Protein AF-A0AAD4ILZ8-F1 (afdb_monomer)

Solvent-accessible surface area (backbone atoms only — not comparable to full-atom values): 7926 Å² total; per-residue (Å²): 137,85,60,65,38,69,52,74,43,60,51,97,85,69,46,76,80,41,77,48,71,84,43,54,51,85,60,55,63,66,58,56,51,50,52,39,52,71,40,97,87,31,66,79,74,59,90,98,46,69,44,81,45,58,70,87,43,76,66,45,92,56,35,44,36,59,63,82,97,60,85,86,56,74,83,67,51,77,51,97,87,39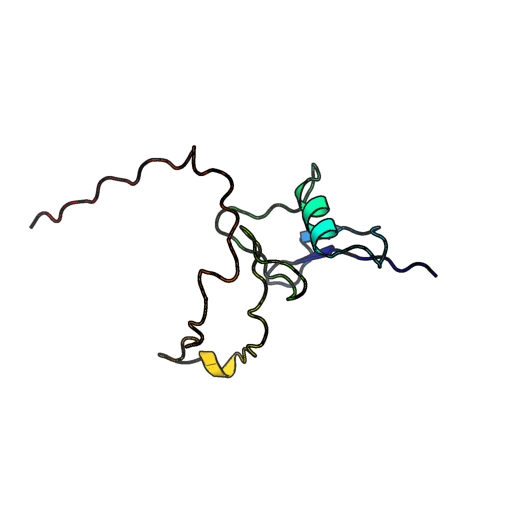,69,84,83,76,79,73,72,56,79,83,76,60,77,69,82,76,81,72,89,83,79,73,77,78,77,76,80,79,82,72,84,79,128

Radius of gyration: 19.02 Å; Cα contacts (8 Å, |Δi|>4): 102; chains: 1; bounding box: 42×36×70 Å

Sequence (115 aa):
MQSQNILAACNFDLQFIYVLSGWEGSTHDSKLLSDALSRTNGLQVPQGKYFLVDCGFANRRQFLAPLRGVRYHLKDFGGQGRHPRNAKCRSDEFPVEYEGDEDLPPPPPEEENME

Foldseek 3Di:
DWDKDKDFFADPVRHTPDIDIDHTPPDQPAVVQVVQCPDPNHDDQDPPAAGEDDLSDADEVRYDYPDPPDDDDPVQVPDDPSDPPPPPPPVPPHPHPPDDPPDDDDDDPPPDDDD

InterPro domains:
  IPR027806 Harbinger transposase-derived nuclease domain [PF13359] (3-77)
  IPR045249 Putative nuclease HARBI1-like [PTHR22930] (3-80)

Organism: Perilla frutescens var. hirtella (NCBI:txid608512)

Secondary structure (DSSP, 8-state):
---EEEEEEE-TT--EEEEEEEEETTS-HHHHHHHHHHSTT--PPPTT--EE--TTSPPBTTEEPPPTT----HHHHSSTT---------TTS--------S-PPPPPPP-----

pLDDT: mean 73.32, std 20.26, range [35.88, 95.0]

Mean predicted aligned error: 13.97 Å

Structure (mmCIF, N/CA/C/O backbone):
data_AF-A0AAD4ILZ8-F1
#
_entry.id   AF-A0AAD4ILZ8-F1
#
loop_
_atom_site.group_PDB
_atom_site.id
_atom_site.type_symbol
_atom_site.label_atom_id
_atom_site.label_alt_id
_atom_site.label_comp_id
_atom_site.label_asym_id
_atom_site.label_entity_id
_atom_site.label_seq_id
_atom_site.pdbx_PDB_ins_code
_atom_site.Cartn_x
_atom_site.Cartn_y
_atom_site.Cartn_z
_atom_site.occupancy
_atom_site.B_iso_or_equiv
_atom_site.auth_seq_id
_atom_site.auth_comp_id
_atom_site.auth_asym_id
_atom_site.auth_atom_id
_atom_site.pdbx_PDB_model_num
ATOM 1 N N . MET A 1 1 ? 5.365 2.390 -26.570 1.00 63.81 1 MET A N 1
ATOM 2 C CA . MET A 1 1 ? 5.072 3.086 -25.298 1.00 63.81 1 MET A CA 1
ATOM 3 C C . MET A 1 1 ? 5.279 2.093 -24.175 1.00 63.81 1 MET A C 1
ATOM 5 O O . MET A 1 1 ? 4.826 0.966 -24.320 1.00 63.81 1 MET A O 1
ATOM 9 N N . GLN A 1 2 ? 5.981 2.488 -23.117 1.00 81.88 2 GLN A N 1
ATOM 10 C CA . GLN A 1 2 ? 6.144 1.675 -21.911 1.00 81.88 2 GLN A CA 1
ATOM 11 C C . GLN A 1 2 ? 5.084 2.122 -20.896 1.00 81.88 2 GLN A C 1
ATOM 13 O O . GLN A 1 2 ? 4.899 3.324 -20.705 1.00 81.88 2 GLN A O 1
ATOM 18 N N . SER A 1 3 ? 4.342 1.181 -20.314 1.00 90.94 3 SER A N 1
ATOM 19 C CA . SER A 1 3 ? 3.395 1.464 -19.231 1.00 90.94 3 SER A CA 1
ATOM 20 C C . SER A 1 3 ? 4.135 1.597 -17.898 1.00 90.94 3 SER A C 1
ATOM 22 O O . SER A 1 3 ? 5.247 1.086 -17.744 1.00 90.94 3 SER A O 1
ATOM 24 N N . GLN A 1 4 ? 3.520 2.281 -16.932 1.00 92.56 4 GLN A N 1
ATOM 25 C CA . GLN A 1 4 ? 4.026 2.381 -15.564 1.00 92.56 4 GLN A CA 1
ATOM 26 C C . GLN A 1 4 ? 2.965 1.921 -14.569 1.00 92.56 4 GLN A C 1
ATOM 28 O O . GLN A 1 4 ? 1.793 2.266 -14.722 1.00 92.56 4 GLN A O 1
ATOM 33 N N . ASN A 1 5 ? 3.397 1.190 -13.544 1.00 91.69 5 ASN A N 1
ATOM 34 C CA . ASN A 1 5 ? 2.565 0.821 -12.406 1.00 91.69 5 ASN A CA 1
ATOM 35 C C . ASN A 1 5 ? 2.732 1.841 -11.277 1.00 91.69 5 ASN A C 1
ATOM 37 O O . ASN A 1 5 ? 3.820 2.380 -11.041 1.00 91.69 5 ASN A O 1
ATOM 41 N N . ILE A 1 6 ? 1.625 2.099 -10.583 1.00 92.31 6 ILE A N 1
ATOM 42 C CA . ILE A 1 6 ? 1.539 3.032 -9.462 1.00 92.31 6 ILE A CA 1
ATOM 43 C C . ILE A 1 6 ? 0.873 2.303 -8.298 1.00 92.31 6 ILE A C 1
ATOM 45 O O . ILE A 1 6 ? -0.195 1.720 -8.466 1.00 92.31 6 ILE A O 1
ATOM 49 N N . LEU A 1 7 ? 1.484 2.372 -7.116 1.00 93.56 7 LEU A N 1
ATOM 50 C CA . LEU A 1 7 ? 0.854 1.987 -5.858 1.00 93.56 7 LEU A CA 1
ATOM 51 C C . LEU A 1 7 ? 0.387 3.252 -5.151 1.00 93.56 7 LEU A C 1
ATOM 53 O O . LEU A 1 7 ? 1.180 4.160 -4.911 1.00 93.56 7 LEU A O 1
ATOM 57 N N . ALA A 1 8 ? -0.890 3.304 -4.791 1.00 94.25 8 ALA A N 1
ATOM 58 C CA . ALA A 1 8 ? -1.455 4.411 -4.040 1.00 94.25 8 ALA A CA 1
ATOM 59 C C . ALA A 1 8 ? -2.240 3.880 -2.840 1.00 94.25 8 ALA A C 1
ATOM 61 O O . ALA A 1 8 ? -3.058 2.973 -2.981 1.00 94.25 8 ALA A O 1
ATOM 62 N N . ALA A 1 9 ? -1.991 4.451 -1.663 1.00 93.75 9 ALA A N 1
ATOM 63 C CA . ALA A 1 9 ? -2.750 4.166 -0.453 1.00 93.75 9 ALA A CA 1
ATOM 64 C C . ALA A 1 9 ? -3.572 5.395 -0.067 1.00 93.75 9 ALA A C 1
ATOM 66 O O . ALA A 1 9 ? -3.088 6.530 -0.142 1.00 93.75 9 ALA A O 1
ATOM 67 N N . CYS A 1 10 ? -4.808 5.156 0.367 1.00 94.38 10 CYS A N 1
ATOM 68 C CA . CYS A 1 10 ? -5.759 6.203 0.721 1.00 94.38 10 CYS A CA 1
ATOM 69 C C . CYS A 1 10 ? -6.322 5.964 2.124 1.00 94.38 10 CYS A C 1
ATOM 71 O O . CYS A 1 10 ? -6.401 4.821 2.579 1.00 94.38 10 CYS A O 1
ATOM 73 N N . ASN A 1 11 ? -6.737 7.034 2.798 1.00 91.81 11 ASN A N 1
ATOM 74 C CA . ASN A 1 11 ? -7.548 6.928 4.010 1.00 91.81 11 ASN A CA 1
ATOM 75 C C . ASN A 1 11 ? -9.035 6.670 3.668 1.00 91.81 11 ASN A C 1
ATOM 77 O O . ASN A 1 11 ? -9.413 6.565 2.500 1.00 91.81 11 ASN A O 1
ATOM 81 N N . PHE A 1 12 ? -9.892 6.565 4.690 1.00 89.00 12 PHE A N 1
ATOM 82 C CA . PHE A 1 12 ? -11.336 6.360 4.501 1.00 89.00 12 PHE A CA 1
ATOM 83 C C . PHE A 1 12 ? -12.037 7.528 3.790 1.00 89.00 12 PHE A C 1
ATOM 85 O O . PHE A 1 12 ? -13.056 7.311 3.141 1.00 89.00 12 PHE A O 1
ATOM 92 N N . ASP A 1 13 ? -11.456 8.728 3.848 1.00 93.50 13 ASP A N 1
ATOM 93 C CA . ASP A 1 13 ? -11.927 9.921 3.137 1.00 93.50 13 ASP A CA 1
ATOM 94 C C . ASP A 1 13 ? -11.419 9.984 1.682 1.00 93.50 13 ASP A C 1
ATOM 96 O O . ASP A 1 13 ? -11.570 11.004 1.011 1.00 93.50 13 ASP A O 1
ATOM 100 N N . LEU A 1 14 ? -10.807 8.899 1.184 1.00 91.62 14 LEU A N 1
ATOM 101 C CA . LEU A 1 14 ? -10.234 8.773 -0.163 1.00 91.62 14 LEU A CA 1
ATOM 102 C C . LEU A 1 14 ? -9.105 9.773 -0.461 1.00 91.62 14 LEU A C 1
ATOM 104 O O . LEU A 1 14 ? -8.799 10.056 -1.619 1.00 91.62 14 LEU A O 1
ATOM 108 N N . GLN A 1 15 ? -8.448 10.289 0.575 1.00 94.62 15 GLN A N 1
ATOM 109 C CA . GLN A 1 15 ? -7.264 11.126 0.432 1.00 94.62 15 GLN A CA 1
ATOM 110 C C . GLN A 1 15 ? -6.024 10.243 0.334 1.00 94.62 15 GLN A C 1
ATOM 112 O O . GLN A 1 15 ? -5.817 9.360 1.172 1.00 94.62 15 GLN A O 1
ATOM 117 N N . PHE A 1 16 ? -5.179 10.500 -0.664 1.00 94.62 16 PHE A N 1
ATOM 118 C CA . PHE A 1 16 ? -3.903 9.807 -0.801 1.00 94.62 16 PHE A CA 1
ATOM 119 C C . PHE A 1 16 ? -2.984 10.147 0.369 1.00 94.62 16 PHE A C 1
ATOM 121 O O . PHE A 1 16 ? -2.648 11.307 0.599 1.00 94.62 16 PHE A O 1
ATOM 128 N N . ILE A 1 17 ? -2.551 9.114 1.080 1.00 94.75 17 ILE A N 1
ATOM 129 C CA . ILE A 1 17 ? -1.565 9.213 2.163 1.00 94.75 17 ILE A CA 1
ATOM 130 C C . ILE A 1 17 ? -0.189 8.713 1.719 1.00 94.75 17 ILE A C 1
ATOM 132 O O . ILE A 1 17 ? 0.811 8.979 2.380 1.00 94.75 17 ILE A O 1
ATOM 136 N N . TYR A 1 18 ? -0.134 7.991 0.597 1.00 95.00 18 TYR A N 1
ATOM 137 C CA . TYR A 1 18 ? 1.096 7.492 0.003 1.00 95.00 18 TYR A CA 1
ATOM 138 C C . TYR A 1 18 ? 0.902 7.221 -1.490 1.00 95.00 18 TYR A C 1
ATOM 140 O O . TYR A 1 18 ? -0.122 6.661 -1.887 1.00 95.00 18 TYR A O 1
ATOM 148 N N . VAL A 1 19 ? 1.898 7.580 -2.301 1.00 94.88 19 VAL A N 1
ATOM 149 C CA . VAL A 1 19 ? 1.956 7.266 -3.734 1.00 94.88 19 VAL A CA 1
ATOM 150 C C . VAL A 1 19 ? 3.381 6.854 -4.093 1.00 94.88 19 VAL A C 1
ATOM 152 O O . VAL A 1 19 ? 4.333 7.580 -3.809 1.00 94.88 19 VAL A O 1
ATOM 155 N N . LEU A 1 20 ? 3.515 5.708 -4.754 1.00 94.38 20 LEU A N 1
ATOM 156 C CA . LEU A 1 20 ? 4.754 5.206 -5.333 1.00 94.38 20 LEU A CA 1
ATOM 157 C C . LEU A 1 20 ? 4.540 4.963 -6.826 1.00 94.38 20 LEU A C 1
ATOM 159 O O . LEU A 1 20 ? 3.670 4.192 -7.219 1.00 94.38 20 LEU A O 1
ATOM 163 N N . SER A 1 21 ? 5.353 5.612 -7.653 1.00 93.19 21 SER A N 1
ATOM 164 C CA . SER A 1 21 ? 5.304 5.532 -9.115 1.00 93.19 21 SER A CA 1
ATOM 165 C C . SER A 1 21 ? 6.677 5.201 -9.697 1.00 93.19 21 SER A C 1
ATOM 167 O O . SER A 1 21 ? 7.692 5.313 -9.011 1.00 93.19 21 SER A O 1
ATOM 169 N N . GLY A 1 22 ? 6.720 4.880 -10.991 1.00 90.56 22 GLY A N 1
ATOM 170 C CA . GLY A 1 22 ? 7.974 4.678 -11.727 1.00 90.56 22 GLY A CA 1
ATOM 171 C C . GLY A 1 22 ? 8.406 3.218 -11.849 1.00 90.56 22 GLY A C 1
ATOM 172 O O . GLY A 1 22 ? 9.493 2.946 -12.350 1.00 90.56 22 GLY A O 1
ATOM 173 N N . TRP A 1 23 ? 7.549 2.283 -11.443 1.00 92.25 23 TRP A N 1
ATOM 174 C CA . TRP A 1 23 ? 7.727 0.873 -11.754 1.00 92.25 23 TRP A CA 1
ATOM 175 C C . TRP A 1 23 ? 7.240 0.577 -13.169 1.00 92.25 23 TRP A C 1
ATOM 177 O O . TRP A 1 23 ? 6.238 1.132 -13.617 1.00 92.25 23 TRP A O 1
ATOM 187 N N . GLU A 1 24 ? 7.937 -0.306 -13.880 1.00 92.94 24 GLU A N 1
ATOM 188 C CA . GLU A 1 24 ? 7.511 -0.761 -15.204 1.00 92.94 24 GLU A CA 1
ATOM 189 C C . GLU A 1 24 ? 6.145 -1.450 -15.113 1.00 92.94 24 GLU A C 1
ATOM 191 O O . GLU A 1 24 ? 5.891 -2.188 -14.162 1.00 92.94 24 GLU A O 1
ATOM 196 N N . GLY A 1 25 ? 5.269 -1.245 -16.097 1.00 90.31 25 GLY A N 1
ATOM 197 C CA . GLY A 1 25 ? 3.900 -1.762 -16.049 1.00 90.31 25 GLY A CA 1
ATOM 198 C C . GLY A 1 25 ? 3.765 -3.292 -16.062 1.00 90.31 25 GLY A C 1
ATOM 199 O O . GLY A 1 25 ? 2.700 -3.818 -15.758 1.00 90.31 25 GLY A O 1
ATOM 200 N N . SER A 1 26 ? 4.837 -4.018 -16.382 1.00 88.06 26 SER A N 1
ATOM 201 C CA . SER A 1 26 ? 4.930 -5.480 -16.257 1.00 88.06 26 SER A CA 1
ATOM 202 C C . SER A 1 26 ? 5.281 -5.948 -14.837 1.00 88.06 26 SER A C 1
ATOM 204 O O . SER A 1 26 ? 5.289 -7.149 -14.567 1.00 88.06 26 SER A O 1
ATOM 206 N N . THR A 1 27 ? 5.594 -5.025 -13.924 1.00 91.12 27 THR A N 1
ATOM 207 C CA . THR A 1 27 ? 6.020 -5.352 -12.562 1.00 91.12 27 THR A CA 1
ATOM 208 C C . THR A 1 27 ? 4.863 -5.928 -11.756 1.00 91.12 27 THR A C 1
ATOM 210 O O . THR A 1 27 ? 3.787 -5.341 -11.703 1.00 91.12 27 THR A O 1
ATOM 213 N N . HIS A 1 28 ? 5.117 -7.035 -11.059 1.00 87.94 28 HIS A N 1
ATOM 214 C CA . HIS A 1 28 ? 4.153 -7.635 -10.141 1.00 87.94 28 HIS A CA 1
ATOM 215 C C . HIS A 1 28 ? 3.817 -6.718 -8.955 1.00 87.94 28 HIS A C 1
ATOM 217 O O . HIS A 1 28 ? 4.705 -6.132 -8.333 1.00 87.94 28 HIS A O 1
ATOM 223 N N . ASP A 1 29 ? 2.541 -6.700 -8.577 1.00 86.44 29 ASP A N 1
ATOM 224 C CA . ASP A 1 29 ? 1.990 -5.936 -7.451 1.00 86.44 29 ASP A CA 1
ATOM 225 C C . ASP A 1 29 ? 2.723 -6.193 -6.124 1.00 86.44 29 ASP A C 1
ATOM 227 O O . ASP A 1 29 ? 2.987 -5.271 -5.349 1.00 86.44 29 ASP A O 1
ATOM 231 N N . SER A 1 30 ? 3.142 -7.440 -5.883 1.00 85.50 30 SER A N 1
ATOM 232 C CA . SER A 1 30 ? 3.916 -7.821 -4.696 1.00 85.50 30 SER A CA 1
ATOM 233 C C . SER A 1 30 ? 5.253 -7.087 -4.602 1.00 85.50 30 SER A C 1
ATOM 235 O O . SER A 1 30 ? 5.672 -6.708 -3.510 1.00 85.50 30 SER A O 1
ATOM 237 N N . LYS A 1 31 ? 5.910 -6.840 -5.740 1.00 89.81 31 LYS A N 1
ATOM 238 C CA . LYS A 1 31 ? 7.184 -6.121 -5.794 1.00 89.81 31 LYS A CA 1
ATOM 239 C C . LYS A 1 31 ? 6.987 -4.629 -5.533 1.00 89.81 31 LYS A C 1
ATOM 241 O O . LYS A 1 31 ? 7.775 -4.056 -4.787 1.00 89.81 31 LYS A O 1
ATOM 246 N N . LEU A 1 32 ? 5.916 -4.036 -6.070 1.00 90.81 32 LEU A N 1
ATOM 247 C CA . LEU A 1 32 ? 5.524 -2.656 -5.754 1.00 90.81 32 LEU A CA 1
ATOM 248 C C . LEU A 1 32 ? 5.266 -2.477 -4.256 1.00 90.81 32 LEU A C 1
ATOM 250 O O . LEU A 1 32 ? 5.746 -1.515 -3.664 1.00 90.81 32 LEU A O 1
ATOM 254 N N . LEU A 1 33 ? 4.521 -3.400 -3.640 1.00 90.19 33 LEU A N 1
ATOM 255 C CA . LEU A 1 33 ? 4.214 -3.326 -2.213 1.00 90.19 33 LEU A CA 1
ATOM 256 C C . LEU A 1 33 ? 5.464 -3.498 -1.348 1.00 90.19 33 LEU A C 1
ATOM 258 O O . LEU A 1 33 ? 5.648 -2.748 -0.394 1.00 90.19 33 LEU A O 1
ATOM 262 N N . SER A 1 34 ? 6.335 -4.451 -1.678 1.00 90.19 34 SER A N 1
ATOM 263 C CA . SER A 1 34 ? 7.587 -4.641 -0.940 1.00 90.19 34 SER A CA 1
ATOM 264 C C . SER A 1 34 ? 8.495 -3.415 -1.030 1.00 90.19 34 SER A C 1
ATOM 266 O O . SER A 1 34 ? 9.011 -2.986 -0.002 1.00 90.19 34 SER A O 1
ATOM 268 N N . ASP A 1 35 ? 8.627 -2.805 -2.214 1.00 92.56 35 ASP A N 1
ATOM 269 C CA . ASP A 1 35 ? 9.375 -1.551 -2.370 1.00 92.56 35 ASP A CA 1
ATOM 270 C C . ASP A 1 35 ? 8.744 -0.415 -1.558 1.00 92.56 35 ASP A C 1
ATOM 272 O O . ASP A 1 35 ? 9.442 0.302 -0.841 1.00 92.56 35 ASP A O 1
ATOM 276 N N . ALA A 1 36 ? 7.413 -0.290 -1.590 1.00 93.19 36 ALA A N 1
ATOM 277 C CA . ALA A 1 36 ? 6.705 0.711 -0.803 1.00 93.19 36 ALA A CA 1
ATOM 278 C C . ALA A 1 36 ? 6.999 0.588 0.698 1.00 93.19 36 ALA A C 1
ATOM 280 O O . ALA A 1 36 ? 7.118 1.609 1.367 1.00 93.19 36 ALA A O 1
ATOM 281 N N . LEU A 1 37 ? 7.148 -0.633 1.218 1.00 91.56 37 LEU A N 1
ATOM 282 C CA . LEU A 1 37 ? 7.414 -0.902 2.633 1.00 91.56 37 LEU A CA 1
ATOM 283 C C . LEU A 1 37 ? 8.891 -0.744 3.021 1.00 91.56 37 LEU A C 1
ATOM 285 O O . LEU A 1 37 ? 9.177 -0.306 4.131 1.00 91.56 37 LEU A O 1
ATOM 289 N N . SER A 1 38 ? 9.833 -1.083 2.136 1.00 91.31 38 SER A N 1
ATOM 290 C CA . SER A 1 38 ? 11.269 -1.076 2.463 1.00 91.31 38 SER A CA 1
ATOM 291 C C . SER A 1 38 ? 11.928 0.306 2.416 1.00 91.31 38 SER A C 1
ATOM 293 O O . SER A 1 38 ? 13.061 0.469 2.867 1.00 91.31 38 SER A O 1
ATOM 295 N N . ARG A 1 39 ? 11.267 1.310 1.831 1.00 92.56 39 ARG A N 1
ATOM 296 C CA . ARG A 1 39 ? 11.833 2.661 1.691 1.00 92.56 39 ARG A CA 1
ATOM 297 C C . ARG A 1 39 ? 11.913 3.376 3.040 1.00 92.56 39 ARG A C 1
ATOM 299 O O . ARG A 1 39 ? 11.028 3.250 3.877 1.00 92.56 39 ARG A O 1
ATOM 306 N N . THR A 1 40 ? 12.926 4.228 3.210 1.00 89.62 40 THR A N 1
ATOM 307 C CA . THR A 1 40 ? 13.126 5.039 4.430 1.00 89.62 40 THR A CA 1
ATOM 308 C C . THR A 1 40 ? 11.923 5.931 4.761 1.00 89.62 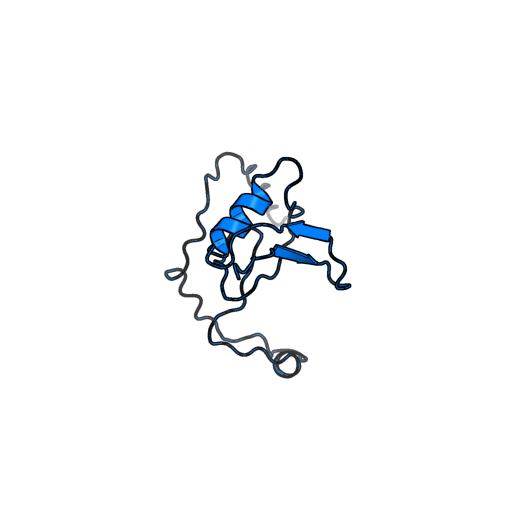40 THR A C 1
ATOM 310 O O . THR A 1 40 ? 11.612 6.153 5.923 1.00 89.62 40 THR A O 1
ATOM 313 N N . ASN A 1 41 ? 11.221 6.419 3.738 1.00 88.75 41 ASN A N 1
ATOM 314 C CA . ASN A 1 41 ? 9.948 7.137 3.832 1.00 88.75 41 ASN A CA 1
ATOM 315 C C . ASN A 1 41 ? 8.794 6.305 3.242 1.00 88.75 41 ASN A C 1
ATOM 317 O O . ASN A 1 41 ? 7.913 6.833 2.562 1.00 88.75 41 ASN A O 1
ATOM 321 N N . GLY A 1 42 ? 8.868 4.988 3.424 1.00 91.44 42 GLY A N 1
ATOM 322 C CA . GLY A 1 42 ? 7.927 4.016 2.894 1.00 91.44 42 GLY A CA 1
ATOM 323 C C . GLY A 1 42 ? 6.546 4.090 3.534 1.00 91.44 42 GLY A C 1
ATOM 324 O O . GLY A 1 42 ? 6.337 4.773 4.538 1.00 91.44 42 GLY A O 1
ATOM 325 N N . LEU A 1 43 ? 5.602 3.360 2.944 1.00 93.12 43 LEU A N 1
ATOM 326 C CA . LEU A 1 43 ? 4.240 3.225 3.441 1.00 93.12 43 LEU A CA 1
ATOM 327 C C . LEU A 1 43 ? 4.260 2.671 4.871 1.00 93.12 43 LEU A C 1
ATOM 329 O O . LEU A 1 43 ? 4.637 1.526 5.096 1.00 93.12 43 LEU A O 1
ATOM 333 N N . GLN A 1 44 ? 3.824 3.482 5.833 1.00 90.94 44 GLN A N 1
ATOM 334 C CA . GLN A 1 44 ? 3.710 3.071 7.229 1.00 90.94 44 GLN A CA 1
ATOM 335 C C . GLN A 1 44 ? 2.280 2.635 7.521 1.00 90.94 44 GLN A C 1
ATOM 337 O O . GLN A 1 44 ? 1.336 3.395 7.286 1.00 90.94 44 GLN A O 1
ATOM 342 N N . VAL A 1 45 ? 2.116 1.434 8.075 1.00 89.50 45 VAL A N 1
ATOM 343 C CA . VAL A 1 45 ? 0.819 0.985 8.582 1.00 89.50 45 VAL A CA 1
ATOM 344 C C . VAL A 1 45 ? 0.808 1.118 10.105 1.00 89.50 45 VAL A C 1
ATOM 346 O O . VAL A 1 45 ? 1.610 0.460 10.772 1.00 89.50 45 VAL A O 1
ATOM 349 N N . PRO A 1 46 ? -0.073 1.956 10.688 1.00 87.38 46 PRO A N 1
ATOM 350 C CA . PRO A 1 46 ? -0.162 2.080 12.137 1.00 87.38 46 PRO A CA 1
ATOM 351 C C . PRO A 1 46 ? -0.478 0.737 12.804 1.00 87.38 46 PRO A C 1
ATOM 353 O O . PRO A 1 46 ? -1.211 -0.088 12.253 1.00 87.38 46 PRO A O 1
ATOM 356 N N . GLN A 1 47 ? 0.037 0.532 14.016 1.00 88.00 47 GLN A N 1
ATOM 357 C CA . GLN A 1 47 ? -0.214 -0.691 14.777 1.00 88.00 47 GLN A CA 1
ATOM 358 C C . GLN A 1 47 ? -1.721 -0.903 14.993 1.00 88.00 47 GLN A C 1
ATOM 360 O O . GLN A 1 47 ? -2.464 0.035 15.283 1.00 88.00 47 GLN A O 1
ATOM 365 N N . GLY A 1 48 ? -2.178 -2.142 14.798 1.00 89.06 48 GLY A N 1
ATOM 366 C CA . GLY A 1 48 ? -3.595 -2.506 14.899 1.00 89.06 48 GLY A CA 1
ATOM 367 C C . GLY A 1 48 ? -4.470 -2.052 13.723 1.00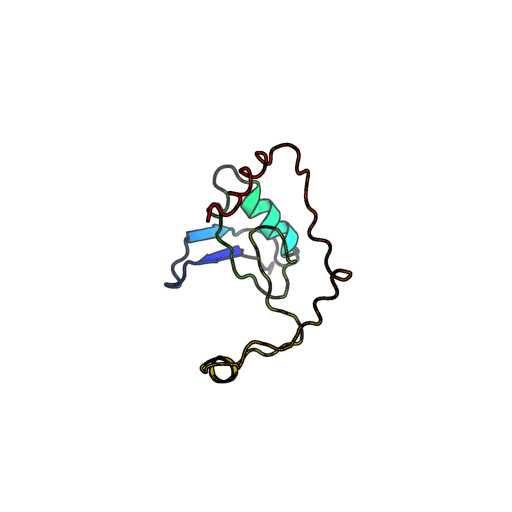 89.06 48 GLY A C 1
ATOM 368 O O . GLY A 1 48 ? -5.674 -2.294 13.749 1.00 89.06 48 GLY A O 1
ATOM 369 N N . LYS A 1 49 ? -3.900 -1.419 12.688 1.00 89.19 49 LYS A N 1
ATOM 370 C CA . LYS A 1 49 ? -4.625 -1.040 11.467 1.00 89.19 49 LYS A CA 1
ATOM 371 C C . LYS A 1 49 ? -4.239 -1.921 10.284 1.00 89.19 49 LYS A C 1
ATOM 373 O O . LYS A 1 49 ? -3.163 -2.513 10.247 1.00 89.19 49 LYS A O 1
ATOM 378 N N . TYR A 1 50 ? -5.147 -1.976 9.314 1.00 91.44 50 TYR A N 1
ATOM 379 C CA . TYR A 1 50 ? -5.007 -2.760 8.095 1.00 91.44 50 TYR A CA 1
ATOM 380 C C . TYR A 1 50 ? -5.369 -1.910 6.882 1.00 91.44 50 TYR A C 1
ATOM 382 O O . TYR A 1 50 ? -6.339 -1.150 6.923 1.00 91.44 50 TYR A O 1
ATOM 390 N N . PHE A 1 51 ? -4.619 -2.078 5.798 1.00 92.00 51 PHE A N 1
ATOM 391 C CA . PHE A 1 51 ? -5.014 -1.605 4.479 1.00 92.00 51 PHE A CA 1
ATOM 392 C C . PHE A 1 51 ? -5.836 -2.668 3.761 1.00 92.00 51 PHE A C 1
ATOM 394 O O . PHE A 1 51 ? -5.489 -3.849 3.774 1.00 92.00 51 PHE A O 1
ATOM 401 N N . LEU A 1 52 ? -6.907 -2.234 3.100 1.00 91.31 52 LEU A N 1
ATOM 402 C CA . LEU A 1 52 ? -7.598 -3.056 2.117 1.00 91.31 52 LEU A CA 1
ATOM 403 C C . LEU A 1 52 ? -6.863 -2.928 0.785 1.00 91.31 52 LEU A C 1
ATOM 405 O O . LEU A 1 52 ? -6.637 -1.816 0.310 1.00 91.31 52 LEU A O 1
ATOM 409 N N . VAL A 1 53 ? -6.474 -4.059 0.208 1.00 89.81 53 VAL A N 1
ATOM 410 C CA . VAL A 1 53 ? -5.732 -4.121 -1.058 1.00 89.81 53 VAL A CA 1
ATOM 411 C C . VAL A 1 53 ? -6.579 -4.760 -2.146 1.00 89.81 53 VAL A C 1
ATOM 413 O O . VAL A 1 53 ? -7.571 -5.423 -1.861 1.0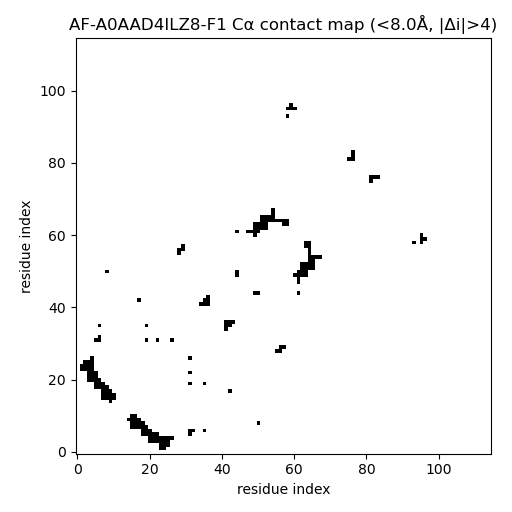0 89.81 53 VAL A O 1
ATOM 416 N N . ASP A 1 54 ? -6.202 -4.567 -3.406 1.00 85.38 54 ASP A N 1
ATOM 417 C CA . ASP A 1 54 ? -6.863 -5.268 -4.505 1.00 85.38 54 ASP A CA 1
ATOM 418 C C . ASP A 1 54 ? -6.650 -6.790 -4.385 1.00 85.38 54 ASP A C 1
ATOM 420 O O . ASP A 1 54 ? -5.666 -7.271 -3.822 1.00 85.38 54 ASP A O 1
ATOM 424 N N . CYS A 1 55 ? -7.565 -7.568 -4.950 1.00 80.50 55 CYS A N 1
ATOM 425 C CA . CYS A 1 55 ? -7.518 -9.021 -5.006 1.00 80.50 55 CYS A CA 1
ATOM 426 C C . CYS A 1 55 ? -6.282 -9.579 -5.733 1.00 80.50 55 CYS A C 1
ATOM 428 O O . CYS A 1 55 ? -6.010 -10.776 -5.603 1.00 80.50 55 CYS A O 1
ATOM 430 N N . GLY A 1 56 ? -5.542 -8.748 -6.478 1.00 81.50 56 GLY A N 1
ATOM 431 C CA . GLY A 1 56 ? -4.236 -9.074 -7.061 1.00 81.50 56 GLY A CA 1
ATOM 432 C C . GLY A 1 56 ? -3.112 -9.213 -6.026 1.00 81.50 56 GLY A C 1
ATOM 433 O O . GLY A 1 56 ? -2.144 -9.932 -6.269 1.00 81.50 56 GLY A O 1
ATOM 434 N N . PHE A 1 57 ? -3.269 -8.622 -4.840 1.00 83.81 57 PHE A N 1
ATOM 435 C CA . PHE A 1 57 ? -2.293 -8.705 -3.757 1.00 83.81 57 PHE A CA 1
ATOM 436 C C . PHE A 1 57 ? -2.510 -9.948 -2.885 1.00 83.81 57 PHE A C 1
ATOM 438 O O . PHE A 1 57 ? -3.625 -10.445 -2.718 1.00 83.81 57 PHE A O 1
ATOM 445 N N . ALA A 1 58 ? -1.419 -10.450 -2.307 1.00 79.25 58 ALA A N 1
ATOM 446 C CA . ALA A 1 58 ? -1.469 -11.507 -1.305 1.00 79.25 58 ALA A CA 1
ATOM 447 C C . ALA A 1 58 ? -1.850 -10.936 0.071 1.00 79.25 58 ALA A C 1
ATOM 449 O O . ALA A 1 58 ? -1.409 -9.847 0.442 1.00 79.25 58 ALA A O 1
ATOM 450 N N . ASN A 1 59 ? -2.629 -11.700 0.840 1.00 84.12 59 ASN A N 1
ATOM 451 C CA . ASN A 1 59 ? -2.880 -11.399 2.249 1.00 84.12 59 ASN A CA 1
ATOM 452 C C . ASN A 1 59 ? -1.572 -11.507 3.043 1.00 84.12 59 ASN A C 1
ATOM 454 O O . ASN A 1 59 ? -0.880 -12.518 2.956 1.00 84.12 59 ASN A O 1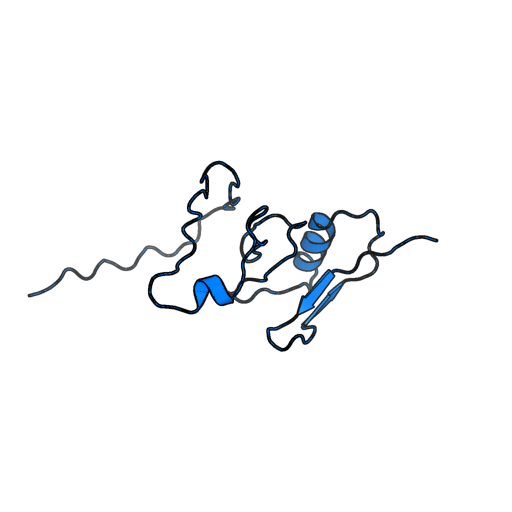
ATOM 458 N N . ARG A 1 60 ? -1.250 -10.481 3.834 1.00 84.44 60 ARG A N 1
ATOM 459 C CA . ARG A 1 60 ? -0.092 -10.458 4.744 1.00 84.44 60 ARG A CA 1
ATOM 460 C C . ARG A 1 60 ? -0.412 -9.603 5.968 1.00 84.44 60 ARG A C 1
ATOM 462 O O . ARG A 1 60 ? -1.430 -8.912 5.991 1.00 84.44 60 ARG A O 1
ATOM 469 N N . ARG A 1 61 ? 0.449 -9.617 6.994 1.00 83.94 61 ARG A N 1
ATOM 470 C CA . ARG A 1 61 ? 0.290 -8.729 8.163 1.00 83.94 61 ARG A CA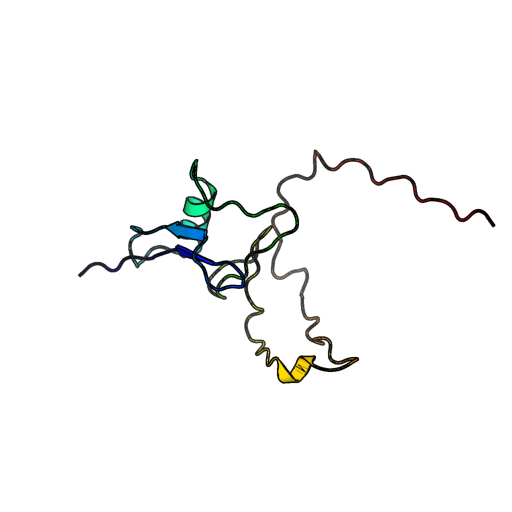 1
ATOM 471 C C . ARG A 1 61 ? 0.023 -7.294 7.685 1.00 83.94 61 ARG A C 1
ATOM 473 O O . ARG A 1 61 ? 0.729 -6.810 6.806 1.00 83.94 61 ARG A O 1
ATOM 480 N N . GLN A 1 62 ? -1.010 -6.654 8.240 1.00 89.19 62 GLN A N 1
ATOM 481 C CA . GLN A 1 62 ? -1.431 -5.276 7.935 1.00 89.19 62 GLN A CA 1
ATOM 482 C C . GLN A 1 62 ? -2.018 -5.012 6.525 1.00 89.19 62 GLN A C 1
ATOM 484 O O . GLN A 1 62 ? -2.414 -3.879 6.250 1.00 89.19 62 GLN A O 1
ATOM 489 N N . PHE A 1 63 ? -2.169 -6.028 5.662 1.00 90.62 63 PHE A N 1
ATOM 490 C CA . PHE A 1 63 ? -2.760 -5.895 4.320 1.00 90.62 63 PHE A CA 1
ATOM 491 C C . PHE A 1 63 ? -3.763 -7.019 4.031 1.00 90.62 63 PHE A C 1
ATOM 493 O O . PHE A 1 63 ? -3.409 -8.198 4.035 1.00 90.62 63 PHE A O 1
ATOM 500 N N . LEU A 1 64 ? -5.014 -6.648 3.750 1.00 90.06 64 LEU A N 1
ATOM 501 C CA . LEU A 1 64 ? -6.124 -7.577 3.548 1.00 90.06 64 LEU A CA 1
ATOM 502 C C . LEU A 1 64 ? -6.717 -7.424 2.146 1.00 90.06 64 LEU A C 1
ATOM 504 O O . LEU A 1 64 ? -7.285 -6.389 1.800 1.00 90.06 64 LEU A O 1
ATOM 508 N N . ALA A 1 65 ? -6.596 -8.476 1.348 1.00 88.25 65 ALA A N 1
ATOM 509 C CA . ALA A 1 65 ? -7.251 -8.617 0.063 1.00 88.25 65 ALA A CA 1
ATOM 510 C C . ALA A 1 65 ? -8.683 -9.153 0.261 1.00 88.25 65 ALA A C 1
ATOM 512 O O . ALA A 1 65 ? -8.896 -10.071 1.063 1.00 88.25 65 ALA A O 1
ATOM 513 N N . PRO A 1 66 ? -9.679 -8.635 -0.479 1.00 83.44 66 PRO A N 1
ATOM 514 C CA . PRO A 1 66 ? -11.018 -9.197 -0.507 1.00 83.44 66 PRO A CA 1
ATOM 515 C C . PRO A 1 66 ? -10.996 -10.690 -0.833 1.00 83.44 66 PRO A C 1
ATOM 517 O O . PRO A 1 66 ? -10.244 -11.146 -1.700 1.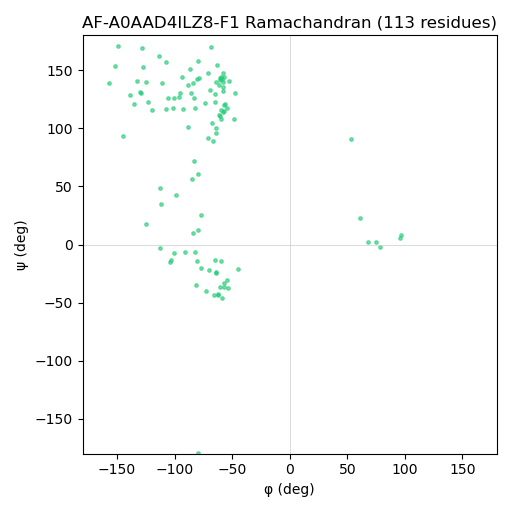00 83.44 66 PRO A O 1
ATOM 520 N N . LEU A 1 67 ? -11.866 -11.451 -0.166 1.00 77.88 67 LEU A N 1
ATOM 521 C CA . LEU A 1 67 ? -12.000 -12.882 -0.408 1.00 77.88 67 LEU A CA 1
ATOM 522 C C . LEU A 1 67 ? -12.383 -13.136 -1.873 1.00 77.88 67 LEU A C 1
ATOM 524 O O . LEU A 1 67 ? -13.462 -12.750 -2.334 1.00 77.88 67 LEU A O 1
ATOM 528 N N . ARG A 1 68 ? -11.490 -13.807 -2.606 1.00 68.94 68 ARG A N 1
ATOM 529 C CA . ARG A 1 68 ? -11.697 -14.127 -4.021 1.00 68.94 68 ARG A CA 1
ATOM 530 C C . ARG A 1 68 ? -12.933 -15.014 -4.188 1.00 68.94 68 ARG A C 1
ATOM 532 O O . ARG A 1 68 ? -13.156 -15.950 -3.428 1.00 68.94 68 ARG A O 1
ATOM 539 N N . GLY A 1 69 ? -13.745 -14.711 -5.199 1.00 66.75 69 GLY A N 1
ATOM 540 C CA . GLY A 1 69 ? -14.952 -15.481 -5.519 1.00 66.75 69 GLY A CA 1
ATOM 541 C C . GLY A 1 69 ? -16.165 -15.195 -4.627 1.00 66.75 69 GLY A C 1
ATOM 542 O O . GLY A 1 69 ? -17.240 -15.733 -4.886 1.00 66.75 69 GLY A O 1
ATOM 543 N N . VAL A 1 70 ? -16.039 -14.317 -3.625 1.00 65.75 70 VAL A N 1
ATOM 544 C CA . VAL A 1 70 ? -17.165 -13.879 -2.795 1.00 65.75 70 VAL A CA 1
ATOM 545 C C . VAL A 1 70 ? -17.533 -12.444 -3.147 1.00 65.75 70 VAL A C 1
ATOM 547 O O . VAL A 1 70 ? -16.755 -11.513 -2.959 1.00 65.75 70 VAL A O 1
ATOM 550 N N . ARG A 1 71 ? -18.751 -12.255 -3.663 1.00 64.06 71 ARG A N 1
ATOM 551 C CA . ARG A 1 71 ? -19.325 -10.922 -3.861 1.00 64.06 71 ARG A CA 1
ATOM 552 C C . ARG A 1 71 ? -19.927 -10.448 -2.548 1.00 64.06 71 ARG A C 1
ATOM 554 O O . ARG A 1 71 ? -20.865 -11.059 -2.046 1.00 64.06 71 ARG A O 1
ATOM 561 N N . TYR A 1 72 ? -19.391 -9.359 -2.016 1.00 64.12 72 TYR A N 1
ATOM 562 C CA . TYR A 1 72 ? -19.962 -8.681 -0.863 1.00 64.12 72 TYR A CA 1
ATOM 563 C C . TYR A 1 72 ? -20.903 -7.580 -1.358 1.00 64.12 72 TYR A C 1
ATOM 565 O O . TYR A 1 72 ? -20.460 -6.634 -2.008 1.00 64.12 72 TYR A O 1
ATOM 573 N N . HIS A 1 73 ? -22.198 -7.677 -1.050 1.00 66.56 73 HIS A N 1
ATOM 574 C CA . HIS A 1 73 ? -23.116 -6.548 -1.186 1.00 66.56 73 HIS A CA 1
ATOM 575 C C . HIS A 1 73 ? -23.440 -6.001 0.201 1.00 66.56 73 HIS A C 1
ATOM 577 O O . HIS A 1 73 ? -23.905 -6.731 1.067 1.00 66.56 73 HIS A O 1
ATOM 583 N N . LEU A 1 74 ? -23.237 -4.698 0.417 1.00 62.12 74 LEU A N 1
ATOM 584 C CA . LEU A 1 74 ? -23.476 -4.044 1.713 1.00 62.12 74 LEU A CA 1
ATOM 585 C C . LEU A 1 74 ? -24.906 -4.286 2.250 1.00 62.12 74 LEU A C 1
ATOM 587 O O . LEU A 1 74 ? -25.116 -4.396 3.455 1.00 62.12 74 LEU A O 1
ATOM 591 N N . LYS A 1 75 ? -25.882 -4.448 1.344 1.00 65.00 75 LYS A N 1
ATOM 592 C CA . LYS A 1 75 ? -27.284 -4.778 1.659 1.00 65.00 75 LYS A CA 1
ATOM 593 C C . LYS A 1 75 ? -27.461 -6.155 2.310 1.00 65.00 75 LYS A C 1
ATOM 595 O O . LYS A 1 75 ? -28.433 -6.362 3.037 1.00 65.00 75 LYS A O 1
ATOM 600 N N . ASP A 1 76 ? -26.524 -7.070 2.089 1.00 63.41 76 ASP A N 1
ATOM 601 C CA . ASP A 1 76 ? -26.574 -8.419 2.645 1.00 63.41 76 ASP A CA 1
ATOM 602 C C . ASP A 1 76 ? -26.184 -8.430 4.130 1.00 63.41 76 ASP A C 1
ATOM 604 O O . ASP A 1 76 ? -26.593 -9.337 4.845 1.00 63.41 76 ASP A O 1
ATOM 608 N N . PHE A 1 77 ? -25.488 -7.394 4.620 1.00 62.34 77 PHE A N 1
ATOM 609 C CA . PHE A 1 77 ? -24.906 -7.336 5.970 1.00 62.34 77 PH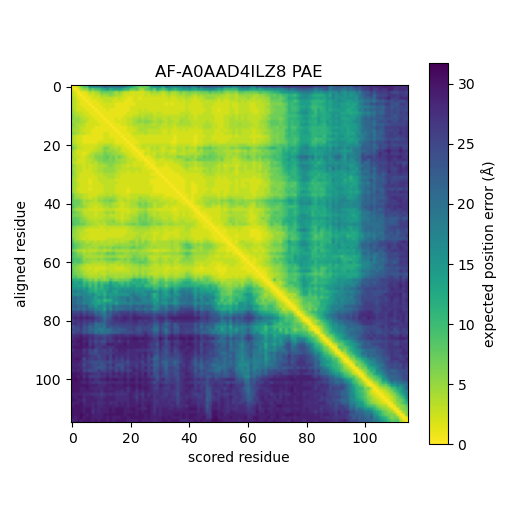E A CA 1
ATOM 610 C C . PHE A 1 77 ? -25.548 -6.291 6.900 1.00 62.34 77 PHE A C 1
ATOM 612 O O . PHE A 1 77 ? -25.200 -6.214 8.074 1.00 62.34 77 PHE A O 1
ATOM 619 N N . GLY A 1 78 ? -26.509 -5.499 6.416 1.00 57.19 78 GLY A N 1
ATOM 620 C CA . GLY A 1 78 ? -27.128 -4.392 7.162 1.00 57.19 78 GLY A CA 1
ATOM 621 C C . GLY A 1 78 ? -28.165 -4.772 8.235 1.00 57.19 78 GLY A C 1
ATOM 622 O O . GLY A 1 78 ? -29.050 -3.968 8.505 1.00 57.19 78 GLY A O 1
ATOM 623 N N . GLY A 1 79 ? -28.123 -5.976 8.823 1.00 59.12 79 GLY A N 1
ATOM 624 C CA . GLY A 1 79 ? -29.110 -6.416 9.823 1.00 59.12 79 GLY A CA 1
ATOM 625 C C . GLY A 1 79 ? -28.574 -7.435 10.835 1.00 59.12 79 GLY A C 1
ATOM 626 O O . GLY A 1 79 ? -27.644 -8.186 10.536 1.00 59.12 79 GLY A O 1
ATOM 627 N N . GLN A 1 80 ? -29.180 -7.470 12.031 1.00 51.12 80 GLN A N 1
ATOM 628 C CA . GLN A 1 80 ? -28.830 -8.396 13.119 1.00 51.12 80 GLN A CA 1
ATOM 629 C C . GLN A 1 80 ? -28.871 -9.855 12.620 1.00 51.12 80 GLN A C 1
ATOM 631 O O . GLN A 1 80 ? -29.910 -10.341 12.181 1.00 51.12 80 GLN A O 1
ATOM 636 N N . GLY A 1 81 ? -27.726 -10.547 12.652 1.00 56.44 81 GLY A N 1
ATOM 637 C CA . GLY A 1 81 ? -27.621 -11.977 12.323 1.00 56.44 81 GLY A CA 1
ATOM 638 C C . GLY A 1 81 ? -27.210 -12.330 10.886 1.00 56.44 81 GLY A C 1
ATOM 639 O O . GLY A 1 81 ? -27.178 -13.512 10.543 1.00 56.44 81 GLY A O 1
ATOM 640 N N . ARG A 1 82 ? -26.858 -11.356 10.035 1.00 56.62 82 ARG A N 1
ATOM 641 C CA . ARG A 1 82 ? -26.364 -11.623 8.669 1.00 56.62 82 ARG A CA 1
ATOM 642 C C . ARG A 1 82 ? -24.842 -11.575 8.551 1.00 56.62 82 ARG A C 1
ATOM 644 O O . ARG A 1 82 ? -24.317 -11.022 7.595 1.00 56.62 82 ARG A O 1
ATOM 651 N N . HIS A 1 83 ? -24.118 -12.153 9.508 1.00 55.28 83 HIS A N 1
ATOM 652 C CA . HIS A 1 83 ? -22.673 -12.317 9.343 1.00 55.28 83 HIS A CA 1
ATOM 653 C C . HIS A 1 83 ? -22.370 -13.193 8.116 1.00 55.28 83 HIS A C 1
ATOM 655 O O . HIS A 1 83 ? -23.116 -14.145 7.849 1.00 55.28 83 HIS A O 1
ATOM 661 N N . PRO A 1 84 ? -21.294 -12.896 7.361 1.00 54.97 84 PRO A N 1
ATOM 662 C CA . PRO A 1 84 ? -20.899 -13.722 6.231 1.00 54.97 84 PRO A CA 1
ATOM 663 C C . PRO A 1 84 ? -20.671 -15.150 6.721 1.00 54.97 84 PRO A C 1
ATOM 665 O O . PRO A 1 84 ? -19.763 -15.406 7.505 1.00 54.97 84 PRO A O 1
ATOM 668 N N . ARG A 1 85 ? -21.493 -16.098 6.256 1.00 58.12 85 ARG A N 1
ATOM 669 C CA . ARG A 1 85 ? -21.375 -17.526 6.612 1.00 58.12 85 ARG A CA 1
ATOM 670 C C . ARG A 1 85 ? -20.283 -18.238 5.821 1.00 58.12 85 ARG A C 1
ATOM 672 O O . ARG A 1 85 ? -20.207 -19.464 5.813 1.00 58.12 85 ARG A O 1
ATOM 679 N N . ASN A 1 86 ? -19.438 -17.477 5.141 1.00 53.06 86 ASN A N 1
ATOM 680 C CA . ASN A 1 86 ? -18.421 -17.991 4.246 1.00 53.06 86 ASN A CA 1
ATOM 681 C C . ASN A 1 86 ? -17.181 -18.345 5.079 1.00 53.06 86 ASN A C 1
ATOM 683 O O . ASN A 1 86 ? -16.087 -17.862 4.824 1.00 53.06 86 ASN A O 1
ATOM 687 N N . ALA A 1 87 ? -17.365 -19.201 6.086 1.00 48.38 87 ALA A N 1
ATOM 688 C CA . ALA A 1 87 ? -16.300 -19.861 6.826 1.00 48.38 87 ALA A CA 1
ATOM 689 C C . ALA A 1 87 ? -15.785 -21.054 6.007 1.00 48.38 87 ALA A C 1
ATOM 691 O O . ALA A 1 87 ? -15.863 -22.208 6.412 1.00 48.38 87 ALA A O 1
ATOM 692 N N . LYS A 1 88 ? -15.277 -20.774 4.807 1.00 46.16 88 LYS A N 1
ATOM 693 C CA . LYS A 1 88 ? -14.263 -21.634 4.196 1.00 46.16 88 LYS A CA 1
ATOM 694 C C . LYS A 1 88 ? -12.959 -20.857 4.133 1.00 46.16 88 LYS A C 1
ATOM 696 O O . LYS A 1 88 ? -12.303 -20.813 3.103 1.00 46.16 88 LYS A O 1
ATOM 701 N N . CYS A 1 89 ? -12.578 -20.249 5.253 1.00 43.12 89 CYS A N 1
ATOM 702 C CA . CYS A 1 89 ? -11.161 -20.114 5.532 1.00 43.12 89 CYS A CA 1
ATOM 703 C C . CYS A 1 89 ? -10.673 -21.543 5.764 1.00 43.12 89 CYS A C 1
ATOM 705 O O . CYS A 1 89 ? -10.747 -22.049 6.881 1.00 43.12 89 CYS A O 1
ATOM 707 N N . ARG A 1 90 ? -10.254 -22.239 4.699 1.00 35.88 90 ARG A N 1
ATOM 708 C CA . ARG A 1 90 ? -9.268 -23.293 4.900 1.00 35.88 90 ARG A CA 1
ATOM 709 C C . ARG A 1 90 ? -8.079 -22.563 5.501 1.00 35.88 90 ARG A C 1
ATOM 711 O O . ARG A 1 90 ? -7.425 -21.785 4.812 1.00 35.88 90 ARG A O 1
ATOM 718 N N . SER A 1 91 ? -7.849 -22.794 6.787 1.00 44.28 91 SER A N 1
ATOM 719 C CA . SER A 1 91 ? -6.597 -22.478 7.481 1.00 44.28 91 SER A CA 1
ATOM 720 C C . SER A 1 91 ? -5.367 -22.897 6.669 1.00 44.28 91 SER A C 1
ATOM 722 O O . SER A 1 91 ? -4.286 -22.357 6.857 1.00 44.28 91 SER A O 1
ATOM 724 N N . ASP A 1 92 ? -5.564 -23.829 5.738 1.00 45.03 92 ASP A N 1
ATOM 725 C CA . ASP A 1 92 ? -4.541 -24.497 4.953 1.00 45.03 92 ASP A CA 1
ATOM 726 C C . ASP A 1 92 ? -4.220 -23.787 3.621 1.00 45.03 92 ASP A C 1
ATOM 728 O O . ASP A 1 92 ? -3.315 -24.224 2.918 1.00 45.03 92 ASP A O 1
ATOM 732 N N . GLU A 1 93 ? -4.954 -22.736 3.223 1.00 46.38 93 GLU A N 1
ATOM 733 C CA . GLU A 1 93 ? -4.828 -22.156 1.868 1.00 46.38 93 GLU A CA 1
ATOM 734 C C . GLU A 1 93 ? -4.028 -20.844 1.816 1.00 46.38 93 GLU A C 1
ATOM 736 O O . GLU A 1 93 ? -3.595 -20.432 0.743 1.00 46.38 93 GLU A O 1
ATOM 741 N N . PHE A 1 94 ? -3.763 -20.216 2.967 1.00 42.03 94 PHE A N 1
ATOM 742 C CA . PHE A 1 94 ? -2.879 -19.052 3.062 1.00 42.03 94 PHE A CA 1
ATOM 743 C C . PHE A 1 94 ? -2.105 -19.092 4.381 1.00 42.03 94 PHE A C 1
ATOM 745 O O . PHE A 1 94 ? -2.621 -18.602 5.390 1.00 42.03 94 PHE A O 1
ATOM 752 N N . PRO A 1 95 ? -0.885 -19.659 4.410 1.00 36.12 95 PRO A N 1
ATOM 753 C CA . PRO A 1 95 ? -0.017 -19.467 5.554 1.00 36.12 95 PRO A CA 1
ATOM 754 C C . PRO A 1 95 ? 0.252 -17.966 5.647 1.00 36.12 95 PRO A C 1
ATOM 756 O O . PRO A 1 95 ? 0.890 -17.370 4.780 1.00 36.12 95 PRO A O 1
ATOM 759 N N . VAL A 1 96 ? -0.287 -17.328 6.683 1.00 41.06 96 VAL A N 1
ATOM 760 C CA . VAL A 1 96 ? 0.294 -16.080 7.160 1.00 41.06 96 VAL A CA 1
ATOM 761 C C . VAL A 1 96 ? 1.705 -16.479 7.562 1.00 41.06 96 VAL A C 1
ATOM 763 O O . VAL A 1 96 ? 1.871 -17.265 8.491 1.00 41.06 96 VAL A O 1
ATOM 766 N N . GLU A 1 97 ? 2.716 -16.026 6.829 1.00 39.41 97 GLU A N 1
ATOM 767 C CA . GLU A 1 97 ? 4.091 -16.136 7.299 1.00 39.41 97 GLU A CA 1
ATOM 768 C C . GLU A 1 97 ? 4.179 -15.278 8.569 1.00 39.41 97 GLU A C 1
ATOM 770 O O . GLU A 1 97 ? 4.253 -14.047 8.535 1.00 39.41 97 GLU A O 1
ATOM 775 N N . TYR A 1 98 ? 4.026 -15.937 9.718 1.00 39.78 98 TYR A N 1
ATOM 776 C CA . TYR A 1 98 ? 4.418 -15.408 11.011 1.00 39.78 98 TYR A CA 1
ATOM 777 C C . TYR A 1 98 ? 5.946 -15.424 11.009 1.00 39.78 98 TYR A C 1
ATOM 779 O O . TYR A 1 98 ? 6.561 -16.436 11.332 1.00 39.78 98 TYR A O 1
ATOM 787 N N . GLU A 1 99 ? 6.575 -14.327 10.590 1.00 41.22 99 GLU A N 1
ATOM 788 C CA . GLU A 1 99 ? 7.984 -14.129 10.919 1.00 41.22 99 GLU A CA 1
ATOM 789 C C . GLU A 1 99 ? 8.091 -13.917 12.439 1.00 41.22 99 GLU A C 1
ATOM 791 O O . GLU A 1 99 ? 7.690 -12.873 12.950 1.00 41.22 99 GLU A O 1
ATOM 796 N N . GLY A 1 100 ? 8.559 -14.965 13.127 1.00 37.06 100 GLY A N 1
ATOM 797 C CA . GLY A 1 100 ? 9.260 -14.952 14.417 1.00 37.06 100 GLY A CA 1
ATOM 798 C C . GLY A 1 100 ? 8.589 -14.222 15.581 1.00 37.06 100 GLY A C 1
ATOM 799 O O . GLY A 1 100 ? 8.879 -13.057 15.835 1.00 37.06 100 GLY A O 1
ATOM 800 N N . ASP A 1 101 ? 7.778 -14.937 16.359 1.00 41.47 101 ASP A N 1
ATOM 801 C CA . ASP A 1 101 ? 7.284 -14.486 17.664 1.00 41.47 101 ASP A CA 1
ATOM 802 C C . ASP A 1 101 ? 8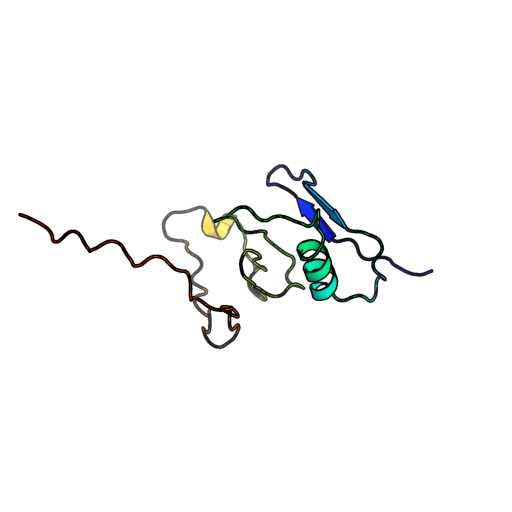.333 -14.760 18.772 1.00 41.47 101 ASP A C 1
ATOM 804 O O . ASP A 1 101 ? 8.152 -15.653 19.594 1.00 41.47 101 ASP A O 1
ATOM 808 N N . GLU A 1 102 ? 9.438 -14.004 18.802 1.00 53.19 102 GLU A N 1
ATOM 809 C CA . GLU A 1 102 ? 10.419 -14.042 19.915 1.00 53.19 102 GLU A CA 1
ATOM 810 C C . GLU A 1 102 ? 10.258 -12.859 20.902 1.00 53.19 102 GLU A C 1
ATOM 812 O O . GLU A 1 102 ? 10.868 -12.868 21.965 1.00 53.19 102 GLU A O 1
ATOM 817 N N . ASP A 1 103 ? 9.400 -11.871 20.608 1.00 48.91 103 ASP A N 1
ATOM 818 C CA . ASP A 1 103 ? 9.267 -10.630 21.404 1.00 48.91 103 ASP A CA 1
ATOM 819 C C . ASP A 1 103 ? 7.835 -10.340 21.909 1.00 48.91 103 ASP A C 1
ATOM 821 O O . ASP A 1 103 ? 7.513 -9.212 22.297 1.00 48.91 103 ASP A O 1
ATOM 825 N N . LEU A 1 104 ? 6.932 -11.329 21.920 1.00 50.66 104 LEU A N 1
ATOM 826 C CA . LEU A 1 104 ? 5.606 -11.115 22.510 1.00 50.66 104 LEU A CA 1
ATOM 827 C C . LEU A 1 104 ? 5.729 -11.085 24.048 1.00 50.66 104 LEU A C 1
ATOM 829 O O . LEU A 1 104 ? 6.194 -12.069 24.630 1.00 50.66 104 LEU A O 1
ATOM 833 N N . PRO A 1 105 ? 5.315 -10.003 24.741 1.00 47.25 105 PRO A N 1
ATOM 834 C CA . PRO A 1 105 ? 5.281 -10.010 26.198 1.00 47.25 105 PRO A CA 1
ATOM 835 C C . PRO A 1 105 ? 4.348 -11.130 26.689 1.00 47.25 105 PRO A C 1
ATOM 837 O O . PRO A 1 105 ? 3.328 -11.394 26.040 1.00 47.25 105 PRO A O 1
ATOM 840 N N . PRO A 1 106 ? 4.672 -11.796 27.815 1.00 44.03 106 PRO A N 1
ATOM 841 C CA . PRO A 1 106 ? 3.849 -12.879 28.332 1.00 44.03 106 PRO A CA 1
ATOM 842 C C . PRO A 1 106 ? 2.418 -12.386 28.588 1.00 44.03 106 PRO A C 1
ATOM 844 O O . PRO A 1 106 ? 2.233 -11.229 28.988 1.00 44.03 106 PRO A O 1
ATOM 847 N N . PRO A 1 107 ? 1.403 -13.239 28.358 1.00 44.53 107 PRO A N 1
ATOM 848 C CA . PRO A 1 107 ? 0.022 -12.872 28.626 1.00 44.53 107 PRO A CA 1
ATOM 849 C C . PRO A 1 107 ? -0.130 -12.475 30.104 1.00 44.53 107 PRO A C 1
ATOM 851 O O . PRO A 1 107 ? 0.492 -13.103 30.969 1.00 44.53 107 PRO A O 1
ATOM 854 N N . PRO A 1 108 ? -0.922 -11.431 30.413 1.00 45.03 108 PRO A N 1
ATOM 855 C CA . PRO A 1 108 ? -1.211 -11.080 31.796 1.00 45.03 108 PRO A CA 1
ATOM 856 C C . PRO A 1 108 ? -1.868 -12.280 32.498 1.00 45.03 108 PRO A C 1
ATOM 858 O O . PRO A 1 108 ? -2.644 -12.993 31.855 1.00 45.03 108 PRO A O 1
ATOM 861 N N . PRO A 1 109 ? -1.552 -12.532 33.783 1.00 49.31 109 PRO A N 1
ATOM 862 C CA . PRO A 1 109 ? -2.157 -13.632 34.519 1.00 49.31 109 PRO A CA 1
ATOM 863 C C . PRO A 1 109 ? -3.676 -13.454 34.528 1.00 49.31 109 PRO A C 1
ATOM 865 O O . PRO A 1 109 ? -4.174 -12.355 34.775 1.00 49.31 109 PRO A O 1
ATOM 868 N N . GLU A 1 110 ? -4.390 -14.530 34.207 1.00 53.91 110 GLU A N 1
ATOM 869 C CA . GLU A 1 110 ? -5.849 -14.568 34.229 1.00 53.91 110 GLU A CA 1
ATOM 870 C C . GLU A 1 110 ? -6.321 -14.200 35.643 1.00 53.91 110 GLU A C 1
ATOM 872 O O . GLU A 1 110 ? -5.930 -14.847 36.616 1.00 53.91 110 GLU A O 1
ATOM 877 N N . GLU A 1 111 ? -7.112 -13.130 35.773 1.00 50.25 111 GLU A N 1
ATOM 878 C CA . GLU A 1 111 ? -7.792 -12.817 37.029 1.00 50.25 111 GLU A CA 1
ATOM 879 C C . GLU A 1 111 ? -8.784 -13.950 37.317 1.00 50.25 111 GLU A C 1
ATOM 881 O O . GLU A 1 111 ? -9.856 -14.045 36.718 1.00 50.25 111 GLU A O 1
ATOM 886 N N . GLU A 1 112 ? -8.382 -14.857 38.206 1.00 51.06 112 GLU A N 1
ATOM 887 C CA . GLU A 1 112 ? -9.255 -15.852 38.808 1.00 51.06 112 GLU A CA 1
ATOM 888 C C . GLU A 1 112 ? -10.417 -15.118 39.488 1.00 51.06 112 GLU A C 1
ATOM 890 O O . GLU A 1 112 ? -10.209 -14.264 40.353 1.00 51.06 112 GLU A O 1
ATOM 895 N N . ASN A 1 113 ? -11.641 -15.430 39.054 1.00 47.34 113 ASN A N 1
ATOM 896 C CA . ASN A 1 113 ? -12.878 -14.965 39.669 1.00 47.34 113 ASN A CA 1
ATOM 897 C C . ASN A 1 113 ? -12.819 -15.176 41.190 1.00 47.34 113 ASN A C 1
ATOM 899 O O . ASN A 1 113 ? -12.932 -16.306 41.662 1.00 47.34 113 ASN A O 1
ATOM 903 N N . MET A 1 114 ? -12.687 -14.089 41.949 1.00 40.22 114 MET A N 1
ATOM 904 C CA . MET A 1 114 ? -13.049 -14.076 43.362 1.00 40.22 114 MET A CA 1
ATOM 905 C C . MET A 1 114 ? -14.523 -13.706 43.465 1.00 40.22 114 MET A C 1
ATOM 907 O O . MET A 1 114 ? -14.904 -12.543 43.323 1.00 40.22 114 MET A O 1
ATOM 911 N N . GLU A 1 115 ? -15.334 -14.736 43.678 1.00 39.66 115 GLU A N 1
ATOM 912 C CA . GLU A 1 115 ? -16.547 -14.621 44.486 1.00 39.66 115 GLU A CA 1
ATOM 913 C C . GLU A 1 115 ? -16.166 -14.537 45.973 1.00 39.66 115 GLU A C 1
ATOM 915 O O . GLU A 1 115 ? -15.179 -15.206 46.369 1.00 39.66 115 GLU A O 1
#

Nearest PDB structures (foldseek):
  8c6j-assembly1_S  TM=2.736E-01  e=7.239E+00  Homo sapiens